Protein AF-A0A9Q9BW54-F1 (afdb_monomer_lite)

Secondary structure (DSSP, 8-state):
-EEEETTEEEEEEEEETT---HHHHHHH--GGGGG-SEEEEEEETTEEEEEEEB-TT-TTS-GGGBGGGHHHHHHHHS-TT--EEEEEEPPHHHHTTSSS---THHHHHHHHHHHHHHHHHHHHHHHHHH--

Sequence (132 aa):
MVIKIGEHYYNIIANYRDAFDAEQFERRYSEVLDKYPVIVGDIGFEQLRLKGFYEDRNKKADISKRFSSIQDYLMEYCNFGCPYFVLKRLPAAERLNEETPVEEHIADERVEIIAEQTDELYNNKTLKQFLK

Foldseek 3Di:
DWDDAPPWIKDWPDWQPNPDDPVLCNVQDDCVQVVAQKWKWWQDPNHTDIAGAHDPPPPPDDPCRYPVNVVVVCPVPPPVSTTMIMIGTDDPVVVVVVVDDPPPPVVVVVVVVVVVVVVVVVVVVVVVVPPD

InterPro domains:
  IPR009370 YutD-like [PF06265] (4-88)
  IPR038141 YutD-like superfamily [G3DSA:3.50.4.20] (1-100)

Organism: NCBI:txid69967

Structure (mmCIF, N/CA/C/O backbone):
data_AF-A0A9Q9BW54-F1
#
_entry.id   AF-A0A9Q9BW54-F1
#
loop_
_atom_site.group_PDB
_atom_site.id
_atom_site.type_symbol
_atom_site.label_atom_id
_atom_site.label_alt_id
_atom_site.label_comp_id
_atom_site.label_asym_id
_atom_site.label_entity_id
_atom_site.label_seq_id
_atom_site.pdbx_PDB_ins_code
_atom_site.Cartn_x
_atom_site.Cartn_y
_atom_site.Cartn_z
_atom_site.occupancy
_atom_site.B_iso_or_equiv
_atom_site.auth_seq_id
_atom_site.auth_comp_id
_atom_site.auth_asym_id
_atom_site.auth_atom_id
_atom_site.pdbx_PDB_model_num
ATOM 1 N N . MET A 1 1 ? -7.475 -11.641 -5.661 1.00 83.75 1 MET A N 1
ATOM 2 C CA . MET A 1 1 ? -6.777 -12.558 -4.732 1.00 83.75 1 MET A CA 1
ATOM 3 C C . MET A 1 1 ? -6.770 -11.889 -3.377 1.00 83.75 1 MET A C 1
ATOM 5 O O . MET A 1 1 ? -6.376 -10.727 -3.308 1.00 83.75 1 MET A O 1
ATOM 9 N N . VAL A 1 2 ? -7.211 -12.598 -2.341 1.00 89.25 2 VAL A N 1
ATOM 10 C CA . VAL A 1 2 ? -7.228 -12.088 -0.968 1.00 89.25 2 VAL A CA 1
ATOM 11 C C . VAL A 1 2 ? -6.093 -12.712 -0.172 1.00 89.25 2 VAL A C 1
ATOM 13 O O . VAL A 1 2 ? -5.775 -13.887 -0.336 1.00 89.25 2 VAL A O 1
ATOM 16 N N . ILE A 1 3 ? -5.453 -11.895 0.656 1.00 90.62 3 ILE A N 1
ATOM 17 C CA . ILE A 1 3 ? -4.371 -12.292 1.551 1.00 90.62 3 ILE A CA 1
ATOM 18 C C . ILE A 1 3 ? -4.720 -11.871 2.976 1.00 90.62 3 ILE A C 1
ATOM 20 O O . ILE A 1 3 ? -5.331 -10.821 3.196 1.00 90.62 3 ILE A O 1
ATOM 24 N N . LYS A 1 4 ? -4.298 -12.673 3.952 1.00 91.44 4 LYS A N 1
ATOM 25 C CA . LYS A 1 4 ? -4.428 -12.361 5.375 1.00 91.44 4 LYS A CA 1
ATOM 26 C C . LYS A 1 4 ? -3.060 -12.006 5.940 1.00 91.44 4 LYS A C 1
ATOM 28 O O . LYS A 1 4 ? -2.122 -12.772 5.767 1.00 91.44 4 LYS A O 1
ATOM 33 N N . ILE A 1 5 ? -2.968 -10.864 6.615 1.00 88.31 5 ILE A N 1
ATOM 34 C CA . ILE A 1 5 ? -1.749 -10.368 7.260 1.00 88.31 5 ILE A CA 1
ATOM 35 C C . ILE A 1 5 ? -2.137 -9.847 8.642 1.00 88.31 5 ILE A C 1
ATOM 37 O O . ILE A 1 5 ? -2.933 -8.911 8.760 1.00 88.31 5 ILE A O 1
ATOM 41 N N . GLY A 1 6 ? -1.625 -10.494 9.691 1.00 85.62 6 GLY A N 1
ATOM 42 C CA . GLY A 1 6 ? -2.099 -10.280 11.059 1.00 85.62 6 GLY A CA 1
ATOM 43 C C . GLY A 1 6 ? -3.616 -10.497 11.170 1.00 85.62 6 GLY A C 1
ATOM 44 O O . GLY A 1 6 ? -4.143 -11.543 10.784 1.00 85.62 6 GLY A O 1
ATOM 45 N N . GLU A 1 7 ? -4.333 -9.482 11.655 1.00 86.12 7 GLU A N 1
ATOM 46 C CA . GLU A 1 7 ? -5.803 -9.478 11.778 1.00 86.12 7 GLU A CA 1
ATOM 47 C C . GLU A 1 7 ? -6.521 -8.802 10.594 1.00 86.12 7 GLU A C 1
ATOM 49 O O . GLU A 1 7 ? -7.723 -8.493 10.636 1.00 86.12 7 GLU A O 1
ATOM 54 N N . HIS A 1 8 ? -5.784 -8.492 9.531 1.00 89.62 8 HIS A N 1
ATOM 55 C CA . HIS A 1 8 ? -6.288 -7.746 8.391 1.00 89.62 8 HIS A CA 1
ATOM 56 C C . HIS A 1 8 ? -6.305 -8.608 7.136 1.00 89.62 8 HIS A C 1
ATOM 58 O O . HIS A 1 8 ? -5.364 -9.333 6.831 1.00 89.62 8 HIS A O 1
ATOM 64 N N . TYR A 1 9 ? -7.401 -8.494 6.393 1.00 92.88 9 TYR A N 1
ATOM 65 C CA . TYR A 1 9 ? -7.558 -9.116 5.087 1.00 92.88 9 TYR A CA 1
ATOM 66 C C . TYR A 1 9 ? -7.425 -8.029 4.033 1.00 92.88 9 TYR A C 1
ATOM 68 O O . TYR A 1 9 ? -8.008 -6.949 4.176 1.00 92.88 9 TYR A O 1
ATOM 76 N N . TYR A 1 10 ? -6.655 -8.310 2.994 1.00 93.69 10 TYR A N 1
ATOM 77 C CA . TYR A 1 10 ? -6.388 -7.390 1.903 1.00 93.69 10 TYR A CA 1
ATOM 78 C C . TYR A 1 10 ? -6.701 -8.060 0.574 1.00 93.69 10 TYR A C 1
ATOM 80 O O . TYR A 1 10 ? -6.309 -9.198 0.345 1.00 93.69 10 TYR A O 1
ATOM 88 N N . ASN A 1 11 ? -7.357 -7.332 -0.321 1.00 95.06 11 ASN A N 1
ATOM 89 C CA . ASN A 1 11 ? -7.485 -7.714 -1.716 1.00 95.06 11 ASN A CA 1
ATOM 90 C C . ASN A 1 11 ? -6.404 -7.011 -2.541 1.00 95.06 11 ASN A C 1
ATOM 92 O O . ASN A 1 11 ? -6.178 -5.805 -2.391 1.00 95.06 11 ASN A O 1
ATOM 96 N N . ILE A 1 12 ? -5.761 -7.761 -3.430 1.00 95.31 12 ILE A N 1
ATOM 97 C CA . ILE A 1 12 ? -4.827 -7.212 -4.412 1.00 95.31 12 ILE A CA 1
ATOM 98 C C . ILE A 1 12 ? -5.650 -6.574 -5.531 1.00 95.31 12 ILE A C 1
ATOM 100 O O . ILE A 1 12 ? -6.309 -7.278 -6.296 1.00 95.31 12 ILE A O 1
ATOM 104 N N . ILE A 1 13 ? -5.626 -5.244 -5.620 1.00 96.00 13 ILE A N 1
ATOM 105 C CA . ILE A 1 13 ? -6.376 -4.494 -6.642 1.00 96.00 13 ILE A CA 1
ATOM 106 C C . ILE A 1 13 ? -5.511 -4.107 -7.846 1.00 96.00 13 ILE A C 1
ATOM 108 O O . ILE A 1 13 ? -6.044 -3.808 -8.909 1.00 96.00 13 ILE A O 1
ATOM 112 N N . ALA A 1 14 ? -4.186 -4.129 -7.693 1.00 95.94 14 ALA A N 1
ATOM 113 C CA . ALA A 1 14 ? -3.237 -3.988 -8.789 1.00 95.94 14 ALA A CA 1
ATOM 114 C C . ALA A 1 14 ? -1.970 -4.791 -8.484 1.00 95.94 14 ALA A C 1
ATOM 116 O O . ALA A 1 14 ? -1.475 -4.754 -7.358 1.00 95.94 14 ALA A O 1
ATOM 117 N N . ASN A 1 15 ? -1.441 -5.486 -9.490 1.00 96.81 15 ASN A N 1
ATOM 118 C CA . ASN A 1 15 ? -0.171 -6.202 -9.420 1.00 96.81 15 ASN A CA 1
ATOM 119 C C . ASN A 1 15 ? 0.568 -6.022 -10.750 1.00 96.81 15 ASN A C 1
ATOM 121 O O . ASN A 1 15 ? 0.311 -6.729 -11.720 1.00 96.81 15 ASN A O 1
ATOM 125 N N . TYR A 1 16 ? 1.420 -5.006 -10.830 1.00 96.31 16 TYR A N 1
ATOM 126 C CA . TYR A 1 16 ? 2.151 -4.676 -12.044 1.00 96.31 16 TYR A CA 1
ATOM 127 C C . TYR A 1 16 ? 3.494 -5.409 -12.066 1.00 96.31 16 TYR A C 1
ATOM 129 O O . TYR A 1 16 ? 4.296 -5.250 -11.147 1.00 96.31 16 TYR A O 1
ATOM 137 N N . ARG A 1 17 ? 3.749 -6.169 -13.143 1.00 95.56 17 ARG A N 1
ATOM 138 C CA . ARG A 1 17 ? 4.946 -7.022 -13.316 1.00 95.56 17 ARG A CA 1
ATOM 139 C C . ARG A 1 17 ? 5.119 -8.063 -12.204 1.00 95.56 17 ARG A C 1
ATOM 141 O O . ARG A 1 17 ? 6.243 -8.311 -11.782 1.00 95.56 17 ARG A O 1
ATOM 148 N N . ASP A 1 18 ? 4.008 -8.617 -11.722 1.00 95.31 18 ASP A N 1
ATOM 149 C CA . ASP A 1 18 ? 3.993 -9.666 -10.695 1.00 95.31 18 ASP A CA 1
ATOM 150 C C . ASP A 1 18 ? 4.826 -9.313 -9.448 1.00 95.31 18 ASP A C 1
ATOM 152 O O . ASP A 1 18 ? 5.495 -10.152 -8.855 1.00 95.31 18 ASP A O 1
ATOM 156 N N . ALA A 1 19 ? 4.789 -8.037 -9.053 1.00 95.62 19 ALA A N 1
ATOM 157 C CA . ALA A 1 19 ? 5.584 -7.485 -7.959 1.00 95.62 19 ALA A CA 1
ATOM 158 C C . ALA A 1 19 ? 5.190 -8.006 -6.571 1.00 95.62 19 ALA A C 1
ATOM 160 O O . ALA A 1 19 ? 5.964 -7.880 -5.622 1.00 95.62 19 ALA A O 1
ATOM 161 N N . PHE A 1 20 ? 3.959 -8.491 -6.413 1.00 97.12 20 PHE A N 1
ATOM 162 C CA . PHE A 1 20 ? 3.473 -8.942 -5.120 1.00 97.12 20 PHE A CA 1
ATOM 163 C C . PHE A 1 20 ? 4.041 -10.316 -4.745 1.00 97.12 20 PHE A C 1
ATOM 165 O O . PHE A 1 20 ? 3.759 -11.318 -5.396 1.00 97.12 20 PHE A O 1
ATOM 172 N N . ASP A 1 21 ? 4.755 -10.353 -3.623 1.00 95.19 21 ASP A N 1
ATOM 173 C CA . ASP A 1 21 ? 5.231 -11.560 -2.954 1.00 95.19 21 ASP A CA 1
ATOM 174 C C . ASP A 1 21 ? 4.780 -11.506 -1.489 1.00 95.19 21 ASP A C 1
ATOM 176 O O . ASP A 1 21 ? 5.076 -10.546 -0.768 1.00 95.19 21 ASP A O 1
ATOM 180 N N . ALA A 1 22 ? 4.019 -12.516 -1.060 1.00 93.19 22 ALA A N 1
ATOM 181 C CA . ALA A 1 22 ? 3.388 -12.524 0.257 1.00 93.19 22 ALA A CA 1
ATOM 182 C C . ALA A 1 22 ? 4.416 -12.551 1.397 1.00 93.19 22 ALA A C 1
ATOM 184 O O . ALA A 1 22 ? 4.251 -11.831 2.382 1.00 93.19 22 ALA A O 1
ATOM 185 N N . GLU A 1 23 ? 5.498 -13.316 1.249 1.00 93.25 23 GLU A N 1
ATOM 186 C CA . GLU A 1 23 ? 6.519 -13.412 2.288 1.00 93.25 23 GLU A CA 1
ATOM 187 C C . GLU A 1 23 ? 7.337 -12.121 2.403 1.00 93.25 23 GLU A C 1
ATOM 189 O O . GLU A 1 23 ? 7.643 -11.663 3.503 1.00 93.25 23 GLU A O 1
ATOM 194 N N . GLN A 1 24 ? 7.719 -11.510 1.276 1.00 94.50 24 GLN A N 1
ATOM 195 C CA . GLN A 1 24 ? 8.418 -10.224 1.273 1.00 94.50 24 GLN A CA 1
ATOM 196 C C . GLN A 1 24 ? 7.544 -9.125 1.866 1.00 94.50 24 GLN A C 1
ATOM 198 O O . GLN A 1 24 ? 8.040 -8.304 2.643 1.00 94.50 24 GLN A O 1
ATOM 203 N N . PHE A 1 25 ? 6.251 -9.124 1.531 1.00 95.50 25 PHE A N 1
ATOM 204 C CA . PHE A 1 25 ? 5.292 -8.204 2.120 1.00 95.50 25 PHE A CA 1
ATOM 205 C C . PHE A 1 25 ? 5.225 -8.367 3.637 1.00 95.50 25 PHE A C 1
ATOM 207 O O . PHE A 1 25 ? 5.413 -7.383 4.348 1.00 95.50 25 PHE A O 1
ATOM 214 N N . GLU A 1 26 ? 5.019 -9.590 4.129 1.00 94.12 26 GLU A N 1
ATOM 215 C CA . GLU A 1 26 ? 4.913 -9.882 5.561 1.00 94.12 26 GLU A CA 1
ATOM 216 C C . GLU A 1 26 ? 6.188 -9.490 6.319 1.00 94.12 26 GLU A C 1
ATOM 218 O O . GLU A 1 26 ? 6.111 -8.784 7.323 1.00 94.12 26 GLU A O 1
ATOM 223 N N . ARG A 1 27 ? 7.371 -9.827 5.784 1.00 94.44 27 ARG A N 1
ATOM 224 C CA . ARG A 1 27 ? 8.670 -9.433 6.365 1.00 94.44 27 ARG A CA 1
ATOM 225 C C . ARG A 1 27 ? 8.844 -7.919 6.476 1.00 94.44 27 ARG A C 1
ATOM 227 O O . ARG A 1 27 ? 9.529 -7.443 7.380 1.00 94.44 27 ARG A O 1
ATOM 234 N N . ARG A 1 28 ? 8.290 -7.158 5.528 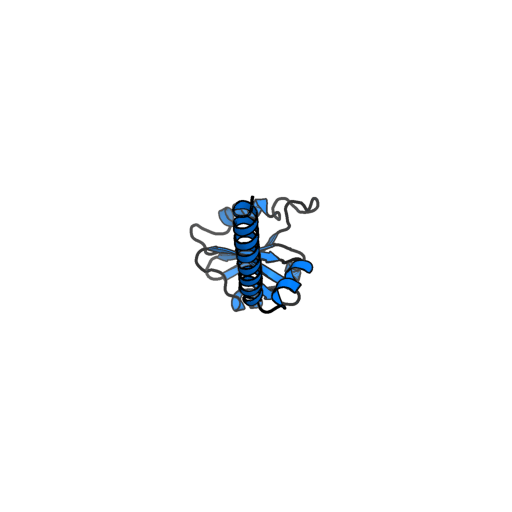1.00 95.56 28 ARG A N 1
ATOM 235 C CA . ARG A 1 28 ? 8.441 -5.697 5.464 1.00 95.56 28 ARG A CA 1
ATOM 236 C C . ARG A 1 28 ? 7.317 -4.941 6.170 1.00 95.56 28 ARG A C 1
ATOM 238 O O . ARG A 1 28 ? 7.474 -3.739 6.430 1.00 95.56 28 ARG A O 1
ATOM 245 N N . TYR A 1 29 ? 6.204 -5.618 6.439 1.00 95.56 29 TYR A N 1
ATOM 246 C CA . TYR A 1 29 ? 5.031 -5.069 7.096 1.00 95.56 29 TYR A CA 1
ATOM 247 C C . TYR A 1 29 ? 5.370 -4.569 8.501 1.00 95.56 29 TYR A C 1
ATOM 249 O O . TYR A 1 29 ? 6.241 -5.089 9.192 1.00 95.56 29 TYR A O 1
ATOM 257 N N . SER A 1 30 ? 4.676 -3.522 8.930 1.00 95.44 30 SER A N 1
ATOM 258 C CA . SER A 1 30 ? 4.807 -2.964 10.271 1.00 95.44 30 SER A CA 1
ATOM 259 C C . SER A 1 30 ? 3.439 -2.495 10.737 1.00 95.44 30 SER A C 1
ATOM 261 O O . SER A 1 30 ? 2.701 -1.914 9.945 1.00 95.44 30 SER A O 1
ATOM 263 N N . GLU A 1 31 ? 3.134 -2.676 12.021 1.00 93.50 31 GLU A N 1
ATOM 264 C CA . GLU A 1 31 ? 1.864 -2.286 12.662 1.00 93.50 31 GLU A CA 1
ATOM 265 C C . GLU A 1 31 ? 1.506 -0.804 12.450 1.00 93.50 31 GLU A C 1
ATOM 267 O O . GLU A 1 31 ? 0.342 -0.412 12.436 1.00 93.50 31 GLU A O 1
ATOM 272 N N . VAL A 1 32 ? 2.495 0.060 12.180 1.00 94.44 32 VAL A N 1
ATOM 273 C CA . VAL A 1 32 ? 2.235 1.459 11.794 1.00 94.44 32 VAL A CA 1
ATOM 274 C C . VAL A 1 32 ? 1.363 1.577 10.535 1.00 94.44 32 VAL A C 1
ATOM 276 O O . VAL A 1 32 ? 0.732 2.619 10.318 1.00 94.44 32 VAL A O 1
ATOM 279 N N . LEU A 1 33 ? 1.330 0.534 9.699 1.00 95.25 33 LEU A N 1
ATOM 280 C CA . LEU A 1 33 ? 0.506 0.451 8.501 1.00 95.25 33 LEU A CA 1
ATOM 281 C C . LEU A 1 33 ? -0.956 0.092 8.802 1.00 95.25 33 LEU A 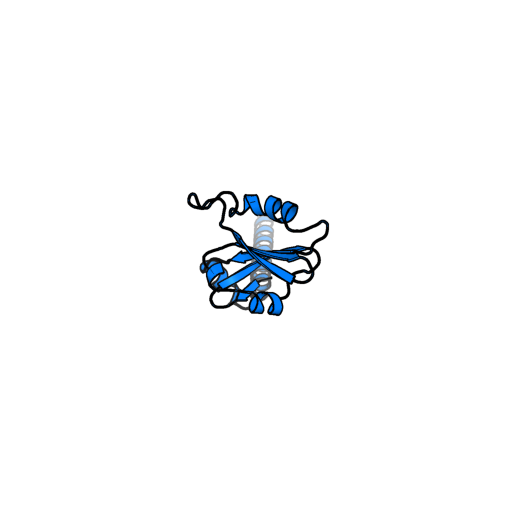C 1
ATOM 283 O O . LEU A 1 33 ? -1.817 0.360 7.966 1.00 95.25 33 LEU A O 1
ATOM 287 N N . ASP A 1 34 ? -1.276 -0.389 10.007 1.00 93.38 34 ASP A N 1
ATOM 288 C CA . ASP A 1 34 ? -2.625 -0.834 10.379 1.00 93.38 34 ASP A CA 1
ATOM 289 C C . ASP A 1 34 ? -3.660 0.295 10.352 1.00 93.38 34 ASP A C 1
ATOM 291 O O . ASP A 1 34 ? -4.854 0.052 10.181 1.00 93.38 34 ASP A O 1
ATOM 295 N N . LYS A 1 35 ? -3.235 1.556 10.417 1.00 92.38 35 LYS A N 1
ATOM 296 C CA . LYS A 1 35 ? -4.138 2.706 10.253 1.00 92.38 35 LYS A CA 1
ATOM 297 C C . LYS A 1 35 ? -4.558 2.975 8.805 1.00 92.38 35 LYS A C 1
ATOM 299 O O . LYS A 1 35 ? -5.480 3.761 8.590 1.00 92.38 35 LYS A O 1
ATOM 304 N N . TYR A 1 36 ? -3.890 2.378 7.818 1.00 94.38 36 TYR A N 1
ATOM 305 C CA . TYR A 1 36 ? -4.135 2.656 6.408 1.00 94.38 36 TYR A CA 1
ATOM 306 C C . TYR A 1 36 ? -4.977 1.554 5.758 1.00 94.38 36 TYR A C 1
ATOM 308 O O . TYR A 1 36 ? -4.563 0.396 5.728 1.00 94.38 36 TYR A O 1
ATOM 316 N N . PRO A 1 37 ? -6.151 1.891 5.198 1.00 93.81 37 PRO A N 1
ATOM 317 C CA . PRO A 1 37 ? -6.965 0.924 4.471 1.00 93.81 37 PRO A CA 1
ATOM 318 C C . PRO A 1 37 ? -6.344 0.521 3.131 1.00 93.81 37 PRO A C 1
ATOM 320 O O . PRO A 1 37 ? -6.738 -0.497 2.577 1.00 93.81 37 PRO A O 1
ATOM 323 N N . VAL A 1 38 ? -5.408 1.301 2.589 1.00 96.19 38 VAL A N 1
ATOM 324 C CA . VAL A 1 38 ? -4.746 1.002 1.319 1.00 96.19 38 VAL A CA 1
ATOM 325 C C . VAL A 1 38 ? -3.242 1.010 1.530 1.00 96.19 38 VAL A C 1
ATOM 327 O O . VAL A 1 38 ? -2.707 1.912 2.174 1.00 96.19 38 VAL A O 1
ATOM 330 N N . ILE A 1 39 ? -2.559 0.003 0.995 1.00 97.75 39 ILE A N 1
ATOM 331 C CA . ILE A 1 39 ? -1.104 -0.114 1.048 1.00 97.75 39 ILE A CA 1
ATOM 332 C C . ILE A 1 39 ? -0.593 -0.281 -0.374 1.00 97.75 39 ILE A C 1
ATOM 334 O O . ILE A 1 39 ? -1.065 -1.137 -1.117 1.00 97.75 39 ILE A O 1
ATOM 338 N N . VAL A 1 40 ? 0.381 0.539 -0.741 1.00 98.12 40 VAL A N 1
ATOM 339 C CA . VAL A 1 40 ? 1.130 0.409 -1.987 1.00 98.12 40 VAL A CA 1
ATOM 340 C C . VAL A 1 40 ? 2.485 -0.178 -1.641 1.00 98.12 40 VAL A C 1
ATOM 342 O O . VAL A 1 40 ? 3.150 0.299 -0.716 1.00 98.12 40 VAL A O 1
ATOM 345 N N . GLY A 1 41 ? 2.863 -1.221 -2.368 1.00 97.50 41 GLY A N 1
ATOM 346 C CA . GLY A 1 41 ? 4.214 -1.746 -2.371 1.00 97.50 41 GLY A CA 1
ATOM 347 C C . GLY A 1 41 ? 4.874 -1.445 -3.701 1.00 97.50 41 GLY A C 1
ATOM 348 O O . GLY A 1 41 ? 4.302 -1.744 -4.743 1.00 97.50 41 GLY A O 1
ATOM 349 N N . ASP A 1 42 ? 6.062 -0.864 -3.680 1.00 97.06 42 ASP A N 1
ATOM 350 C CA . ASP A 1 42 ? 6.851 -0.619 -4.883 1.00 97.06 42 ASP A CA 1
ATOM 351 C C . ASP A 1 42 ? 8.281 -1.135 -4.694 1.00 97.06 42 ASP A C 1
ATOM 353 O O . ASP A 1 42 ?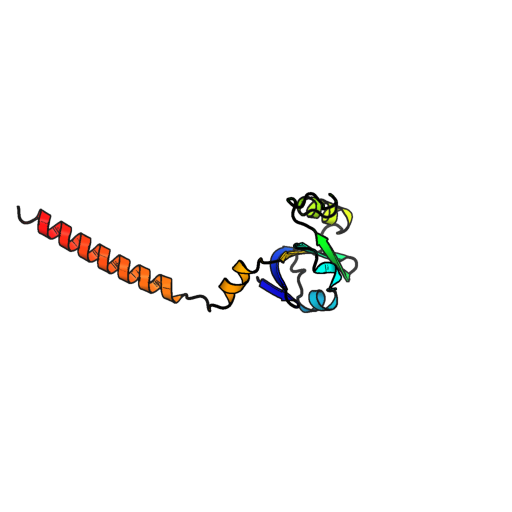 8.820 -1.130 -3.581 1.00 97.06 42 ASP A O 1
ATOM 357 N N . ILE A 1 43 ? 8.871 -1.633 -5.781 1.00 95.06 43 ILE A N 1
ATOM 358 C CA . ILE A 1 43 ? 10.197 -2.252 -5.768 1.00 95.06 43 ILE A CA 1
ATOM 359 C C . ILE A 1 43 ? 11.199 -1.258 -6.347 1.00 95.06 43 ILE A C 1
ATOM 361 O O . ILE A 1 43 ? 11.394 -1.159 -7.560 1.00 95.06 43 ILE A O 1
ATOM 365 N N . GLY A 1 44 ? 11.841 -0.503 -5.458 1.00 89.12 44 GLY A N 1
ATOM 366 C CA . GLY A 1 44 ? 12.896 0.445 -5.806 1.00 89.12 44 GLY A CA 1
ATOM 367 C C . GLY A 1 44 ? 14.260 -0.100 -5.406 1.00 89.12 44 GLY A C 1
ATOM 368 O O . GLY A 1 44 ? 14.439 -0.487 -4.257 1.00 89.12 44 GLY A O 1
ATOM 369 N N . PHE A 1 45 ? 15.228 -0.106 -6.329 1.00 86.38 45 PHE A N 1
ATOM 370 C CA . PHE A 1 45 ? 16.589 -0.612 -6.071 1.00 86.38 45 PHE A CA 1
ATOM 371 C C . PHE A 1 45 ? 16.596 -2.011 -5.423 1.00 86.38 45 PHE A C 1
ATOM 373 O O . PHE A 1 45 ? 17.290 -2.236 -4.436 1.00 86.38 45 PHE A O 1
ATOM 380 N N . GLU A 1 46 ? 15.768 -2.920 -5.954 1.00 85.44 46 GLU A N 1
ATOM 381 C CA . GLU A 1 46 ? 15.593 -4.301 -5.460 1.00 85.44 46 GLU A CA 1
ATOM 382 C C . GLU A 1 46 ? 15.064 -4.412 -4.019 1.00 85.44 46 GLU A C 1
ATOM 384 O O . GLU A 1 46 ? 15.077 -5.487 -3.426 1.00 85.44 46 GLU A O 1
ATOM 389 N N . GLN A 1 47 ? 14.557 -3.318 -3.448 1.00 92.06 47 GLN A N 1
ATOM 390 C CA . GLN A 1 47 ? 13.990 -3.301 -2.106 1.00 92.06 47 GLN A CA 1
ATOM 391 C C . GLN A 1 47 ? 12.505 -2.966 -2.142 1.00 92.06 47 GLN A C 1
ATOM 393 O O . GLN A 1 47 ? 12.077 -1.979 -2.747 1.00 92.06 47 GLN A O 1
ATOM 398 N N . LEU A 1 48 ? 11.723 -3.768 -1.420 1.00 95.75 48 LEU A N 1
ATOM 399 C CA . LEU A 1 48 ? 10.311 -3.500 -1.201 1.00 95.75 48 LEU A CA 1
ATOM 400 C C . LEU A 1 48 ? 10.135 -2.310 -0.252 1.00 95.75 48 LEU A C 1
ATOM 402 O O . LEU A 1 48 ? 10.590 -2.310 0.901 1.00 95.75 48 LEU A O 1
ATOM 406 N N . ARG A 1 49 ? 9.410 -1.302 -0.731 1.00 96.19 49 ARG A N 1
ATOM 407 C CA . ARG A 1 49 ? 8.970 -0.147 0.049 1.00 96.19 49 ARG A CA 1
ATOM 408 C C . ARG A 1 49 ? 7.463 -0.220 0.214 1.00 96.19 49 ARG A C 1
ATOM 410 O O . ARG A 1 49 ? 6.751 -0.440 -0.755 1.00 96.19 49 ARG A O 1
ATOM 417 N N . LEU A 1 50 ? 6.988 -0.038 1.444 1.00 97.19 50 LEU A N 1
ATOM 418 C CA . LEU A 1 50 ? 5.560 -0.011 1.753 1.00 97.19 50 LEU A CA 1
ATOM 419 C C . LEU A 1 50 ? 5.134 1.401 2.143 1.00 97.19 50 LEU A C 1
ATOM 421 O O . LEU A 1 50 ? 5.740 2.029 3.017 1.00 97.19 50 LEU A O 1
ATOM 425 N N . LYS A 1 51 ? 4.057 1.879 1.523 1.00 96.81 51 LYS A N 1
ATOM 426 C CA . LYS A 1 51 ? 3.460 3.187 1.785 1.00 96.81 51 LYS A CA 1
ATOM 427 C C . LYS A 1 51 ? 1.960 3.035 2.011 1.00 96.81 51 LYS A C 1
ATOM 429 O O . LYS A 1 51 ? 1.256 2.430 1.210 1.00 96.81 51 LYS A O 1
ATOM 434 N N . GLY A 1 52 ? 1.470 3.596 3.112 1.00 96.75 52 GLY A N 1
ATOM 435 C CA . GLY A 1 52 ? 0.050 3.582 3.455 1.00 96.75 52 GLY A CA 1
ATOM 436 C C . GLY A 1 52 ? -0.702 4.816 2.953 1.00 96.75 52 GLY A C 1
ATOM 437 O O . GLY A 1 52 ? -0.207 5.942 3.070 1.00 96.75 52 GLY A O 1
ATOM 438 N N . PHE A 1 53 ? -1.917 4.592 2.458 1.00 97.25 53 PHE A N 1
ATOM 439 C CA . PHE A 1 53 ? -2.844 5.597 1.946 1.00 97.25 53 PHE A CA 1
ATOM 440 C C . PHE A 1 53 ? -4.235 5.434 2.576 1.00 97.25 53 PHE A C 1
ATOM 442 O O . PHE A 1 53 ? -4.669 4.340 2.943 1.00 97.25 53 PHE A O 1
ATOM 449 N N . TYR A 1 54 ? -4.939 6.550 2.719 1.00 95.69 54 TYR A N 1
ATOM 450 C CA . TYR A 1 54 ? -6.340 6.621 3.108 1.00 95.69 54 TYR A CA 1
ATOM 451 C C . TYR A 1 54 ? -7.235 6.689 1.876 1.00 95.69 54 TYR A C 1
ATOM 453 O O . TYR A 1 54 ? -6.829 7.154 0.819 1.00 95.69 54 TYR A O 1
ATOM 461 N N . GLU A 1 55 ? -8.493 6.300 2.036 1.00 92.56 55 GLU A N 1
ATOM 462 C CA . GLU A 1 55 ? -9.507 6.564 1.018 1.00 92.56 55 GLU A CA 1
ATOM 463 C C . GLU A 1 55 ? -9.820 8.064 0.921 1.00 92.56 55 GLU A C 1
ATOM 465 O O . GLU A 1 55 ? -9.814 8.778 1.928 1.00 92.56 55 GLU A O 1
ATOM 470 N N . ASP A 1 56 ? -10.182 8.528 -0.275 1.00 89.75 56 ASP A N 1
ATOM 471 C CA . ASP A 1 56 ? -10.391 9.956 -0.565 1.00 89.75 56 ASP A CA 1
ATOM 472 C C . ASP A 1 56 ? -11.499 10.600 0.277 1.00 89.75 56 ASP A C 1
ATOM 474 O O . ASP A 1 56 ? -11.459 11.795 0.574 1.00 89.75 56 ASP A O 1
ATOM 478 N N . ARG A 1 57 ? -12.472 9.798 0.732 1.00 88.56 57 ARG A N 1
ATOM 479 C CA . ARG A 1 57 ? -13.552 10.248 1.623 1.00 88.56 57 ARG A CA 1
ATOM 480 C C . ARG A 1 57 ? -13.064 10.693 3.006 1.00 88.56 57 ARG A C 1
ATOM 482 O O . ARG A 1 57 ? -13.802 11.373 3.724 1.00 88.56 57 ARG A O 1
ATOM 489 N N . ASN A 1 58 ? -11.845 10.329 3.408 1.00 86.62 58 ASN A N 1
ATOM 490 C CA . ASN A 1 58 ? -11.293 10.728 4.696 1.00 86.62 58 ASN A CA 1
ATOM 491 C C . ASN A 1 58 ? -10.842 12.197 4.670 1.00 86.62 58 ASN A C 1
ATOM 493 O O . ASN A 1 58 ? -9.711 12.522 4.318 1.00 86.62 58 ASN A O 1
ATOM 497 N N . LYS A 1 59 ? -11.718 13.099 5.124 1.00 80.00 59 LYS A N 1
ATOM 498 C CA . LYS A 1 59 ? -11.460 14.550 5.154 1.00 80.00 59 LYS A CA 1
ATOM 499 C C . LYS A 1 59 ? -10.254 14.964 6.010 1.00 80.00 59 LYS A C 1
ATOM 501 O O . LYS A 1 59 ? -9.724 16.047 5.798 1.00 80.00 59 LYS A O 1
ATOM 506 N N . LYS A 1 60 ? -9.826 14.128 6.965 1.00 84.62 60 LYS A N 1
ATOM 507 C CA . LYS A 1 60 ? -8.652 14.386 7.820 1.00 84.62 60 LYS A CA 1
ATOM 508 C C . LYS A 1 60 ? -7.340 13.905 7.192 1.00 84.62 60 LYS A C 1
ATOM 510 O O . LYS A 1 60 ? -6.277 14.180 7.740 1.00 84.62 60 LYS A O 1
ATOM 515 N N . ALA A 1 61 ? -7.402 13.165 6.085 1.00 85.62 61 ALA A N 1
ATOM 516 C CA . ALA A 1 61 ? -6.214 12.696 5.394 1.00 85.62 61 ALA A CA 1
ATOM 517 C C . ALA A 1 61 ? -5.551 13.840 4.619 1.00 85.62 61 ALA A C 1
ATOM 519 O O . ALA A 1 61 ? -6.205 14.543 3.836 1.00 85.62 61 ALA A O 1
ATOM 520 N N . ASP A 1 62 ? -4.239 13.965 4.818 1.00 90.50 62 ASP A N 1
ATOM 521 C CA . ASP A 1 62 ? -3.353 14.749 3.963 1.00 90.50 62 ASP A CA 1
ATOM 522 C C . ASP A 1 62 ? -3.522 14.313 2.502 1.00 90.50 62 ASP A C 1
ATOM 524 O O . ASP A 1 62 ? -3.634 13.115 2.234 1.00 90.50 62 ASP A O 1
ATOM 528 N N . ILE A 1 63 ? -3.547 15.275 1.576 1.00 89.75 63 ILE A N 1
ATOM 529 C CA . ILE A 1 63 ? -3.765 15.039 0.143 1.00 89.75 63 ILE A CA 1
ATOM 530 C C . ILE A 1 63 ? -2.740 14.044 -0.414 1.00 89.75 63 ILE A C 1
ATOM 532 O O . ILE A 1 63 ? -3.124 13.160 -1.168 1.00 89.75 63 ILE A O 1
ATOM 536 N N . SER A 1 64 ? -1.480 14.119 0.028 1.00 90.56 64 SER A N 1
ATOM 537 C CA . SER A 1 64 ? -0.392 13.222 -0.401 1.00 90.56 64 SER A CA 1
ATOM 538 C C . SER A 1 64 ? -0.561 11.764 0.043 1.00 90.56 64 SER A C 1
ATOM 540 O O . SER A 1 64 ? 0.160 10.876 -0.411 1.00 90.56 64 SER A O 1
ATOM 542 N N . LYS A 1 65 ? -1.489 11.504 0.971 1.00 92.69 65 LYS A N 1
ATOM 543 C CA . LYS A 1 65 ? -1.777 10.179 1.532 1.00 92.69 65 LYS A CA 1
ATOM 544 C C . LYS A 1 65 ? -3.170 9.700 1.147 1.00 92.69 65 LYS A C 1
ATOM 546 O O . LYS A 1 65 ? -3.721 8.858 1.852 1.00 92.69 65 LYS A O 1
ATOM 551 N N . ARG A 1 66 ? -3.764 10.245 0.089 1.00 94.88 66 ARG A N 1
ATOM 552 C CA . ARG A 1 66 ? -5.082 9.842 -0.408 1.00 94.88 66 ARG A CA 1
ATOM 553 C C . ARG A 1 66 ? -4.960 8.797 -1.504 1.00 94.88 66 ARG A C 1
ATOM 555 O O . ARG A 1 66 ? -3.914 8.647 -2.123 1.00 94.88 66 ARG A O 1
ATOM 562 N N . PHE A 1 67 ? -6.038 8.074 -1.756 1.00 94.94 67 PHE A N 1
ATOM 563 C CA . PHE A 1 67 ? -6.068 7.059 -2.797 1.00 94.94 67 PHE A CA 1
ATOM 564 C C . PHE A 1 67 ? -5.821 7.690 -4.170 1.00 94.94 67 PHE A C 1
ATOM 566 O O . PHE A 1 67 ? -5.035 7.172 -4.959 1.00 94.94 67 PHE A O 1
ATOM 573 N N . SER A 1 68 ? -6.404 8.865 -4.409 1.00 94.50 68 SER A N 1
ATOM 574 C CA . SER A 1 68 ? -6.217 9.630 -5.640 1.00 94.50 68 SER A CA 1
ATOM 575 C C . SER A 1 68 ? -4.760 10.013 -5.919 1.00 94.50 68 SER A C 1
ATOM 577 O O . SER A 1 68 ? -4.401 10.182 -7.078 1.00 94.50 68 SER A O 1
ATOM 579 N N . SER A 1 69 ? -3.915 10.144 -4.888 1.00 95.06 69 SER A N 1
ATOM 580 C CA . SER A 1 69 ? -2.507 10.539 -5.035 1.00 95.06 69 SER A CA 1
ATOM 581 C C . SER A 1 69 ? -1.552 9.353 -5.204 1.00 95.06 69 SER A C 1
ATOM 583 O O . SER A 1 69 ? -0.340 9.550 -5.262 1.00 95.06 69 SER A O 1
ATOM 585 N N . ILE A 1 70 ? -2.055 8.114 -5.261 1.00 95.81 70 ILE A N 1
ATOM 586 C CA . ILE A 1 70 ? -1.215 6.922 -5.469 1.00 95.81 70 ILE A CA 1
ATOM 587 C C . ILE A 1 70 ? -0.499 6.995 -6.818 1.00 95.81 70 ILE A C 1
ATOM 589 O O . ILE A 1 70 ? 0.679 6.656 -6.903 1.00 95.81 70 ILE A O 1
ATOM 593 N N . GLN A 1 71 ? -1.190 7.461 -7.861 1.00 93.38 71 GLN A N 1
ATOM 594 C CA . GLN A 1 71 ? -0.597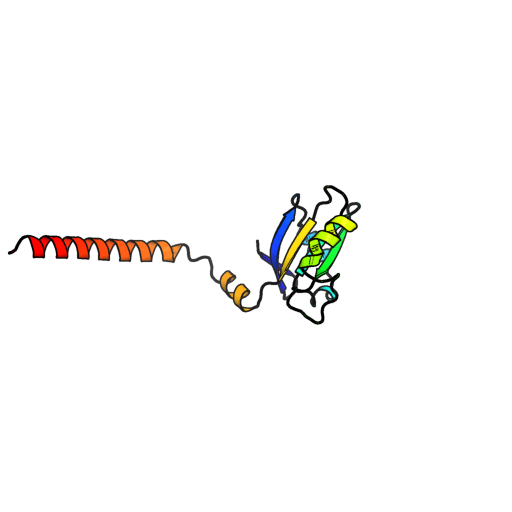 7.596 -9.188 1.00 93.38 71 GLN A CA 1
ATOM 595 C C . GLN A 1 71 ? 0.579 8.580 -9.170 1.00 93.38 71 GLN A C 1
ATOM 597 O O . GLN A 1 71 ? 1.639 8.271 -9.707 1.00 93.38 71 GLN A O 1
ATOM 602 N N . ASP A 1 72 ? 0.413 9.721 -8.501 1.00 94.38 72 ASP A N 1
ATOM 603 C CA . ASP A 1 72 ? 1.472 10.722 -8.352 1.00 94.38 72 ASP A CA 1
ATOM 604 C C . ASP A 1 72 ? 2.659 10.155 -7.569 1.00 94.38 72 ASP A C 1
ATOM 606 O O . ASP A 1 72 ? 3.801 10.279 -8.003 1.00 94.38 72 ASP A O 1
ATOM 610 N N . TYR A 1 73 ? 2.389 9.437 -6.472 1.00 94.75 73 TYR A N 1
ATOM 611 C CA . TYR A 1 73 ? 3.426 8.742 -5.710 1.00 94.75 73 TYR A CA 1
ATOM 612 C C . TYR A 1 73 ? 4.217 7.755 -6.578 1.00 94.75 73 TYR A C 1
ATOM 614 O O . TYR A 1 73 ? 5.447 7.747 -6.544 1.00 94.75 73 TYR A O 1
ATOM 622 N N . LEU A 1 74 ? 3.539 6.927 -7.374 1.00 93.56 74 LEU A N 1
ATOM 623 C CA . LEU A 1 74 ? 4.222 5.978 -8.248 1.00 93.56 74 LEU A CA 1
ATOM 624 C C . LEU A 1 74 ? 5.068 6.711 -9.294 1.00 93.56 74 LEU A C 1
ATOM 626 O O . LEU A 1 74 ? 6.221 6.351 -9.479 1.00 93.56 74 LEU A O 1
ATOM 630 N N . MET A 1 75 ? 4.557 7.768 -9.925 1.00 91.50 75 MET A N 1
ATOM 631 C CA . MET A 1 75 ? 5.329 8.525 -10.920 1.00 91.50 75 MET A CA 1
ATOM 632 C C . MET A 1 75 ? 6.557 9.229 -10.329 1.00 91.50 75 MET A C 1
ATOM 634 O O . MET A 1 75 ? 7.577 9.340 -11.005 1.00 91.50 75 MET A O 1
ATOM 638 N N . GLU A 1 76 ? 6.470 9.707 -9.088 1.00 91.38 76 GLU A N 1
ATOM 639 C CA . GLU A 1 76 ? 7.556 10.437 -8.427 1.00 91.38 76 GLU A CA 1
ATOM 640 C C . GLU A 1 76 ? 8.623 9.501 -7.839 1.00 91.38 76 GLU A C 1
ATOM 642 O O . GLU A 1 76 ? 9.816 9.788 -7.929 1.00 91.38 76 GLU A O 1
ATOM 647 N N . TYR A 1 77 ? 8.214 8.373 -7.246 1.00 88.94 77 TYR A N 1
ATOM 648 C CA . TYR A 1 77 ? 9.112 7.510 -6.467 1.00 88.94 77 TYR A CA 1
ATOM 649 C C . TYR A 1 77 ? 9.422 6.160 -7.127 1.00 88.94 77 TYR A C 1
ATOM 651 O O . TYR A 1 77 ? 10.445 5.548 -6.798 1.00 88.94 77 TYR A O 1
ATOM 659 N N . CYS A 1 78 ? 8.570 5.674 -8.032 1.00 90.00 78 CYS A N 1
ATOM 660 C CA . CYS A 1 78 ? 8.715 4.395 -8.728 1.00 90.00 78 CYS A CA 1
ATOM 661 C C . CYS A 1 78 ? 9.144 4.693 -10.175 1.00 90.00 78 CYS A C 1
ATOM 663 O O . CYS A 1 78 ? 8.332 5.025 -11.035 1.00 90.00 78 CYS A O 1
ATOM 665 N N . ASN A 1 79 ? 10.460 4.615 -10.423 1.00 85.06 79 ASN A N 1
ATOM 666 C CA . ASN A 1 79 ? 11.084 4.868 -11.732 1.00 85.06 79 ASN A CA 1
ATOM 667 C C . ASN A 1 79 ? 10.359 4.137 -12.879 1.00 85.06 79 ASN A C 1
ATOM 669 O O . ASN A 1 79 ? 9.675 3.143 -12.661 1.00 85.06 79 ASN A O 1
ATOM 673 N N . PHE A 1 80 ? 10.552 4.553 -14.132 1.00 84.56 80 PHE A N 1
ATOM 674 C CA . PHE A 1 80 ? 9.903 3.895 -15.274 1.00 84.56 80 PHE A CA 1
ATOM 675 C C . PHE A 1 80 ? 10.068 2.366 -15.268 1.00 84.56 80 PHE A C 1
ATOM 677 O O . PHE A 1 80 ? 11.178 1.838 -15.236 1.00 84.56 80 PHE A O 1
ATOM 684 N N . GLY A 1 81 ? 8.940 1.652 -15.313 1.00 85.06 81 GLY A N 1
ATOM 685 C CA . GLY A 1 81 ? 8.911 0.188 -15.285 1.00 85.06 81 GLY A CA 1
ATOM 686 C C . GLY A 1 81 ? 9.184 -0.440 -13.912 1.00 85.06 81 GLY A C 1
ATOM 687 O O . GLY A 1 81 ? 9.266 -1.663 -13.823 1.00 85.06 81 GLY A O 1
ATOM 688 N N . CYS A 1 82 ? 9.307 0.351 -12.850 1.00 90.75 82 CYS A N 1
ATOM 689 C CA . CYS A 1 82 ? 9.384 -0.135 -11.476 1.00 90.75 82 CYS A CA 1
ATOM 690 C C . CYS A 1 82 ? 8.153 -1.019 -11.166 1.00 90.75 82 CYS A C 1
ATOM 692 O O . CYS A 1 82 ? 7.017 -0.582 -11.381 1.00 90.75 82 CYS A O 1
ATOM 694 N N . PRO A 1 83 ? 8.353 -2.283 -10.746 1.00 96.00 83 PRO A N 1
ATOM 695 C CA . PRO A 1 83 ? 7.260 -3.159 -10.338 1.00 96.00 83 PRO A CA 1
ATOM 696 C C . PRO A 1 83 ? 6.575 -2.620 -9.080 1.00 96.00 83 PRO A C 1
ATOM 698 O O . PRO A 1 83 ? 7.237 -2.116 -8.169 1.00 96.00 83 PRO A O 1
ATOM 701 N N . TYR A 1 84 ? 5.253 -2.747 -9.015 1.00 97.06 84 TYR A N 1
ATOM 702 C CA . TYR A 1 84 ? 4.485 -2.325 -7.849 1.00 97.06 84 TYR A CA 1
ATOM 703 C C . TYR A 1 84 ? 3.193 -3.125 -7.712 1.00 97.06 84 TYR A C 1
ATOM 705 O O . TYR A 1 84 ? 2.682 -3.707 -8.670 1.00 97.06 84 TYR A O 1
ATOM 713 N N . PHE A 1 85 ? 2.623 -3.103 -6.516 1.00 97.75 85 PHE A N 1
ATOM 714 C CA . PHE A 1 85 ? 1.307 -3.643 -6.225 1.00 97.75 85 PHE A CA 1
ATOM 715 C C . PHE A 1 85 ? 0.523 -2.698 -5.315 1.00 97.75 85 PHE A C 1
ATOM 717 O O . PHE A 1 85 ? 1.085 -1.879 -4.584 1.00 97.75 85 PHE A O 1
ATOM 724 N N . VAL A 1 86 ? -0.800 -2.827 -5.348 1.00 97.81 86 VAL A N 1
ATOM 725 C CA . VAL A 1 86 ? -1.712 -2.065 -4.494 1.00 97.81 86 VAL A CA 1
ATOM 726 C C . VAL A 1 86 ? -2.673 -3.025 -3.808 1.00 97.81 86 VAL A C 1
ATOM 728 O O . VAL A 1 86 ? -3.373 -3.806 -4.456 1.00 97.81 86 VAL A O 1
ATOM 731 N N . LEU A 1 87 ? -2.710 -2.939 -2.484 1.00 97.12 87 LEU A N 1
ATOM 732 C CA . LEU A 1 87 ? -3.564 -3.716 -1.601 1.00 97.12 87 LEU A CA 1
ATOM 733 C C . LEU A 1 87 ? -4.639 -2.820 -1.003 1.00 97.12 87 LEU A C 1
ATOM 735 O O . LEU A 1 87 ? -4.338 -1.746 -0.479 1.00 97.12 87 LEU A O 1
ATOM 739 N N . LYS A 1 88 ? -5.885 -3.288 -1.008 1.00 96.00 88 LYS A N 1
ATOM 740 C CA . LYS A 1 88 ? -6.998 -2.633 -0.322 1.00 96.00 88 LYS A CA 1
ATOM 741 C C . LYS A 1 88 ? -7.544 -3.541 0.766 1.00 96.00 88 LYS A C 1
ATOM 743 O O . LYS A 1 88 ? -7.866 -4.697 0.513 1.00 96.00 88 LYS A O 1
ATOM 748 N N . ARG A 1 89 ? -7.659 -3.013 1.980 1.00 94.06 89 ARG A N 1
ATOM 749 C CA . ARG A 1 89 ? -8.204 -3.726 3.129 1.00 94.06 89 ARG A CA 1
ATOM 750 C C . ARG A 1 89 ? -9.676 -4.037 2.903 1.00 94.06 89 ARG A C 1
ATOM 752 O O . ARG A 1 89 ? -10.452 -3.152 2.545 1.00 94.06 89 ARG A O 1
ATOM 759 N N . LEU A 1 90 ? -10.049 -5.274 3.197 1.00 92.06 90 LEU A N 1
ATOM 760 C CA . LEU A 1 90 ? -11.431 -5.718 3.187 1.00 92.06 90 LEU A CA 1
ATOM 761 C C . LEU A 1 90 ? -12.139 -5.317 4.491 1.00 92.06 90 LEU A C 1
ATOM 763 O O . LEU A 1 90 ? -11.603 -5.544 5.595 1.00 92.06 90 LEU A O 1
ATOM 767 N N . PRO A 1 91 ? -13.344 -4.728 4.398 1.00 86.06 91 PRO A N 1
ATOM 768 C CA . PRO A 1 91 ? -14.190 -4.504 5.559 1.00 86.06 91 PRO A CA 1
ATOM 769 C C . PRO A 1 91 ? -14.641 -5.843 6.151 1.00 86.06 91 PRO A C 1
ATOM 771 O O . PRO A 1 91 ? -14.679 -6.862 5.469 1.00 86.06 91 PRO A O 1
ATOM 774 N N . ALA A 1 92 ? -14.991 -5.850 7.439 1.00 78.44 92 ALA A N 1
ATOM 775 C CA . ALA A 1 92 ? -15.321 -7.080 8.163 1.00 78.44 92 ALA A CA 1
ATOM 776 C C . ALA A 1 92 ? -16.452 -7.898 7.510 1.00 78.44 92 ALA A C 1
ATOM 778 O O . ALA A 1 92 ? -16.378 -9.120 7.490 1.00 78.44 92 ALA A O 1
ATOM 779 N N . ALA A 1 93 ? -17.447 -7.228 6.921 1.00 70.94 93 ALA A N 1
ATOM 780 C CA . ALA A 1 93 ? -18.559 -7.878 6.228 1.00 70.94 93 ALA A CA 1
ATOM 781 C C . ALA A 1 93 ? -18.121 -8.689 4.995 1.00 70.94 93 ALA A C 1
ATOM 783 O O . ALA A 1 93 ? -18.742 -9.694 4.679 1.00 70.94 93 ALA A O 1
ATOM 784 N N . GLU A 1 94 ? -17.043 -8.282 4.321 1.00 67.50 94 GLU A N 1
ATOM 785 C CA . GLU A 1 94 ? -16.537 -8.965 3.123 1.00 67.50 94 GLU A CA 1
ATOM 786 C C . GLU A 1 94 ? -15.615 -10.146 3.470 1.00 67.50 94 GLU A C 1
ATOM 788 O O . GLU A 1 94 ? -15.364 -10.986 2.617 1.00 67.50 94 GLU A O 1
ATOM 793 N N . ARG A 1 95 ? -15.157 -10.260 4.728 1.00 64.62 95 ARG A N 1
ATOM 794 C CA . ARG A 1 95 ? -14.323 -11.383 5.205 1.00 64.62 95 ARG A CA 1
ATOM 795 C C . ARG A 1 95 ? -15.120 -12.676 5.391 1.00 64.62 95 ARG A C 1
ATOM 797 O O . ARG A 1 95 ? -14.565 -13.757 5.270 1.00 64.62 95 ARG A O 1
ATOM 804 N N . LEU A 1 96 ? -16.413 -12.556 5.696 1.00 56.59 96 LEU A N 1
ATOM 805 C CA . LEU A 1 96 ? -17.301 -13.687 5.992 1.00 56.59 96 LEU A CA 1
ATOM 806 C C . LEU A 1 96 ? -17.768 -14.430 4.734 1.00 56.59 96 LEU A C 1
ATOM 808 O O . LEU A 1 96 ? -18.223 -15.562 4.834 1.00 56.59 96 LEU A O 1
ATOM 812 N N . ASN A 1 97 ? -17.623 -13.818 3.558 1.00 54.56 97 ASN A N 1
ATOM 813 C CA . ASN A 1 97 ? -18.001 -14.438 2.288 1.00 54.56 97 ASN A CA 1
ATOM 814 C C . ASN A 1 97 ? -16.950 -15.444 1.781 1.00 54.56 97 ASN A C 1
ATOM 816 O O . ASN A 1 97 ? -17.196 -16.124 0.791 1.00 54.56 97 ASN A O 1
ATOM 820 N N . GLU A 1 98 ? -15.784 -15.532 2.431 1.00 55.16 98 GLU A N 1
ATOM 821 C CA . GLU A 1 98 ? -14.687 -16.433 2.043 1.00 55.16 98 GLU A CA 1
ATOM 822 C C . GLU A 1 98 ? -14.503 -17.617 3.010 1.00 55.16 98 GLU A C 1
ATOM 824 O O . GLU A 1 98 ? -13.762 -18.545 2.699 1.00 55.16 98 GLU A O 1
ATOM 829 N N . GLU A 1 99 ? -15.194 -17.630 4.160 1.00 48.19 99 GLU A N 1
ATOM 830 C CA . GLU A 1 99 ? -15.261 -18.810 5.043 1.00 48.19 99 GLU A CA 1
ATOM 831 C C . GLU A 1 99 ? -16.352 -19.808 4.624 1.00 48.19 99 GLU A C 1
ATOM 833 O O . GLU A 1 99 ? -16.389 -20.931 5.125 1.00 48.19 99 GLU A O 1
ATOM 838 N N . THR A 1 100 ? -17.203 -19.456 3.659 1.00 33.94 100 THR A N 1
ATOM 839 C CA . THR A 1 100 ? -17.991 -20.449 2.928 1.00 33.94 100 THR A CA 1
ATOM 840 C C . THR A 1 100 ? -17.139 -20.980 1.777 1.00 33.94 100 THR A C 1
ATOM 842 O O . THR A 1 100 ? -16.737 -20.179 0.926 1.00 33.94 100 THR A O 1
ATOM 845 N N . PRO A 1 101 ? -16.871 -22.300 1.696 1.00 39.44 101 PRO A N 1
ATOM 846 C CA . PRO A 1 101 ? -16.464 -22.902 0.435 1.00 39.44 101 PRO A CA 1
ATOM 847 C C . PRO A 1 101 ? -17.449 -22.412 -0.617 1.00 39.44 101 PRO A C 1
ATOM 849 O O . PRO A 1 101 ? -18.654 -22.430 -0.369 1.00 39.44 101 PRO A O 1
ATOM 852 N N . VAL A 1 102 ? -16.931 -21.912 -1.734 1.00 41.94 102 VAL A N 1
ATOM 853 C CA . VAL A 1 102 ? -17.731 -21.470 -2.873 1.00 41.94 102 VAL A CA 1
ATOM 854 C C . VAL A 1 102 ? -18.727 -22.589 -3.171 1.00 41.94 102 VAL A C 1
ATOM 856 O O . VAL A 1 102 ? -18.335 -23.668 -3.609 1.00 41.94 102 VAL A O 1
ATOM 859 N N . GLU A 1 103 ? -20.001 -22.372 -2.849 1.00 42.56 103 GLU A N 1
ATOM 860 C CA . GLU A 1 103 ? -21.077 -23.267 -3.247 1.00 42.56 103 GLU A CA 1
ATOM 861 C C . GLU A 1 103 ? -21.236 -23.110 -4.762 1.00 42.56 103 GLU A C 1
ATOM 863 O O . GLU A 1 103 ? -22.124 -22.414 -5.250 1.00 42.56 103 GLU A O 1
ATOM 868 N N . GLU A 1 104 ? -20.372 -23.786 -5.525 1.00 40.12 104 GLU A N 1
ATOM 869 C CA . GLU A 1 104 ? -20.626 -24.106 -6.935 1.00 40.12 104 GLU A CA 1
ATOM 870 C C . GLU A 1 104 ? -21.946 -24.897 -7.087 1.00 40.12 104 GLU A C 1
ATOM 872 O O . GLU A 1 104 ? -22.523 -24.934 -8.166 1.00 40.12 104 GLU A O 1
ATOM 877 N N . HIS A 1 105 ? -22.500 -25.441 -5.996 1.00 47.91 105 HIS A N 1
ATOM 878 C CA . HIS A 1 105 ? -23.719 -26.248 -5.991 1.00 47.91 105 HIS A CA 1
ATOM 879 C C . HIS A 1 105 ? -25.053 -25.479 -6.108 1.00 47.91 105 HIS A C 1
ATOM 881 O O . HIS A 1 105 ? -26.042 -26.090 -6.502 1.00 47.91 105 HIS A O 1
ATOM 887 N N . ILE A 1 106 ? -25.137 -24.166 -5.830 1.00 50.38 106 ILE A N 1
ATOM 888 C CA . ILE A 1 106 ? -26.447 -23.462 -5.892 1.00 50.38 106 ILE A CA 1
ATOM 889 C C . ILE A 1 106 ? -26.859 -23.109 -7.335 1.00 50.38 106 ILE A C 1
ATOM 891 O O . ILE A 1 1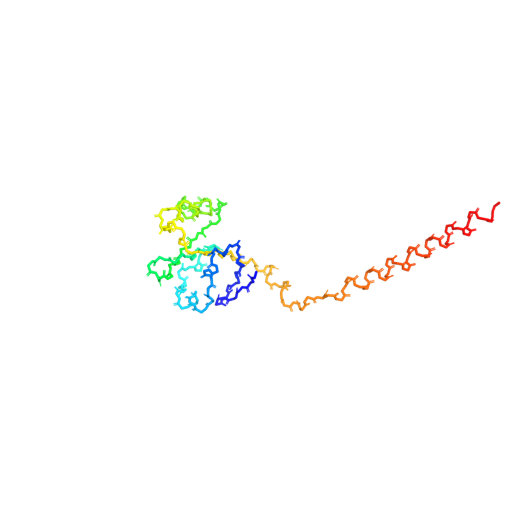06 ? -28.046 -22.921 -7.621 1.00 50.38 106 ILE A O 1
ATOM 895 N N . ALA A 1 107 ? -25.903 -23.007 -8.263 1.00 49.59 107 ALA A N 1
ATOM 896 C CA . ALA A 1 107 ? -26.221 -22.718 -9.661 1.00 49.59 107 ALA A CA 1
ATOM 897 C C . ALA A 1 107 ? -26.991 -23.879 -10.314 1.00 49.59 107 ALA A C 1
ATOM 899 O O . ALA A 1 107 ? -27.977 -23.625 -11.003 1.00 49.59 107 ALA A O 1
ATOM 900 N N . ASP A 1 108 ? -26.601 -25.122 -10.027 1.00 51.69 108 ASP A N 1
ATOM 901 C CA . ASP A 1 108 ? -27.221 -26.312 -10.615 1.00 51.69 108 ASP A CA 1
ATOM 902 C C . ASP A 1 108 ? -28.651 -26.535 -10.091 1.00 51.69 108 ASP A C 1
ATOM 904 O O . ASP A 1 108 ? -29.577 -26.661 -10.894 1.00 51.69 108 ASP A O 1
ATOM 908 N N . GLU A 1 109 ? -28.883 -26.440 -8.774 1.00 56.06 109 GLU A N 1
ATOM 909 C CA . GLU A 1 109 ? -30.233 -26.604 -8.200 1.00 56.06 109 GLU A CA 1
ATOM 910 C C . GLU A 1 109 ? -31.220 -25.541 -8.704 1.00 56.06 109 GLU A C 1
ATOM 912 O O . GLU A 1 109 ? -32.380 -25.835 -8.999 1.00 56.06 109 GLU A O 1
ATOM 917 N N . ARG A 1 110 ? -30.786 -24.279 -8.833 1.00 58.31 110 ARG A N 1
ATOM 918 C CA . ARG A 1 110 ? -31.668 -23.217 -9.342 1.00 58.31 110 ARG A CA 1
ATOM 919 C C . ARG A 1 110 ? -32.000 -23.404 -10.817 1.00 58.31 110 ARG A C 1
ATOM 921 O O . ARG A 1 110 ? -33.101 -23.038 -11.221 1.00 58.31 110 ARG A O 1
ATOM 928 N N . VAL A 1 111 ? -31.078 -23.941 -11.614 1.00 59.66 111 VAL A N 1
ATOM 929 C CA . VAL A 1 111 ? -31.310 -24.189 -13.042 1.00 59.66 111 VAL A CA 1
ATOM 930 C C . VAL A 1 111 ? -32.254 -25.375 -13.242 1.00 59.66 111 VAL A C 1
ATOM 932 O O . VAL A 1 111 ? -33.163 -25.250 -14.059 1.00 59.66 111 VAL A O 1
ATOM 935 N N . GLU A 1 112 ? -32.129 -26.457 -12.464 1.00 63.88 112 GLU A N 1
ATOM 936 C CA . GLU A 1 112 ? -33.079 -27.583 -12.500 1.00 63.88 112 GLU A CA 1
ATOM 937 C C . GLU A 1 112 ? -34.491 -27.153 -12.084 1.00 63.88 112 GLU A C 1
ATOM 939 O O . GLU A 1 112 ? -35.445 -27.393 -12.822 1.00 63.88 112 GLU A O 1
ATOM 944 N N . ILE A 1 113 ? -34.630 -26.406 -10.982 1.00 64.50 113 ILE A N 1
ATOM 945 C CA . ILE A 1 113 ? -35.940 -25.910 -10.528 1.00 64.50 113 ILE A CA 1
ATOM 946 C C . ILE A 1 113 ? -36.576 -24.971 -11.568 1.00 64.50 113 ILE A C 1
ATOM 948 O O . ILE A 1 113 ? -37.788 -25.011 -11.787 1.00 64.50 113 ILE A O 1
ATOM 952 N N . ILE A 1 114 ? -35.783 -24.113 -12.223 1.00 68.62 114 ILE A N 1
ATOM 953 C CA . ILE A 1 114 ? -36.289 -23.235 -13.289 1.00 68.62 114 ILE A CA 1
ATOM 954 C C . ILE A 1 114 ? -36.693 -24.061 -14.515 1.00 68.62 114 ILE A C 1
ATOM 956 O O . ILE A 1 114 ? -37.758 -23.798 -15.072 1.00 68.62 114 ILE A O 1
ATOM 960 N N . ALA A 1 115 ? -35.895 -25.055 -14.916 1.00 67.88 115 ALA A N 1
ATOM 961 C CA . ALA A 1 115 ? -36.202 -25.929 -16.047 1.00 67.88 115 ALA A CA 1
ATOM 962 C C . ALA A 1 115 ? -37.525 -26.682 -15.827 1.00 67.88 115 ALA A C 1
ATOM 964 O O . ALA A 1 115 ? -38.426 -26.587 -16.665 1.00 67.88 115 ALA A O 1
ATOM 965 N N . GLU A 1 116 ? -37.702 -27.305 -14.658 1.00 69.12 116 GLU A N 1
ATOM 966 C CA . GLU A 1 116 ? -38.929 -28.021 -14.288 1.00 69.12 116 GLU A CA 1
ATOM 967 C C . GLU A 1 116 ? -40.161 -27.103 -14.287 1.00 69.12 116 GLU A C 1
ATOM 969 O O . GLU A 1 116 ? -41.202 -27.443 -14.854 1.00 69.12 116 GLU A O 1
ATOM 974 N N . GLN A 1 117 ? -40.041 -25.890 -13.734 1.00 72.38 117 GLN A N 1
ATOM 975 C CA . GLN A 1 117 ? -41.140 -24.919 -13.736 1.00 72.38 117 GLN A CA 1
ATOM 976 C C . GLN A 1 117 ? -41.474 -24.403 -15.141 1.00 72.38 117 GLN A C 1
ATOM 978 O O . GLN A 1 117 ? -42.643 -24.134 -15.444 1.00 72.38 117 GLN A O 1
ATOM 983 N N . THR A 1 118 ? -40.476 -24.245 -16.017 1.00 67.12 118 THR A N 1
ATOM 984 C CA . THR A 1 118 ? -40.713 -23.816 -17.402 1.00 67.12 118 THR A CA 1
ATOM 985 C C . THR A 1 118 ? -41.384 -24.901 -18.239 1.00 67.12 118 THR A C 1
ATOM 987 O O . THR A 1 118 ? -42.295 -24.580 -19.010 1.00 67.12 118 THR A O 1
ATOM 990 N N . ASP A 1 119 ? -41.020 -26.167 -18.028 1.00 67.00 119 ASP A N 1
ATOM 991 C CA . ASP A 1 119 ? -41.636 -27.313 -18.699 1.00 67.00 119 ASP A CA 1
ATOM 992 C C . ASP A 1 119 ? -43.077 -27.537 -18.222 1.00 67.00 119 ASP A C 1
ATOM 994 O O . ASP A 1 119 ? -43.983 -27.725 -19.042 1.00 67.00 119 ASP A O 1
ATOM 998 N N . GLU A 1 120 ? -43.348 -27.412 -16.918 1.00 70.25 120 GLU A N 1
ATOM 999 C CA . GLU A 1 120 ? -44.721 -27.413 -16.403 1.00 70.25 120 GLU A CA 1
ATOM 1000 C C . GLU A 1 120 ? -45.547 -26.259 -16.982 1.00 70.25 120 GLU A C 1
ATOM 1002 O O . GLU A 1 120 ? -46.686 -26.459 -17.416 1.00 70.25 120 GLU A O 1
ATOM 1007 N N . LEU A 1 121 ? -45.003 -25.040 -17.039 1.00 66.56 121 LEU A N 1
ATOM 1008 C CA . LEU A 1 121 ? -45.725 -23.884 -17.575 1.00 66.56 121 LEU A CA 1
ATOM 1009 C C . LEU A 1 121 ? -46.052 -24.050 -19.067 1.00 66.56 121 LEU A C 1
ATOM 1011 O O . LEU A 1 121 ? -47.143 -23.661 -19.500 1.00 66.56 121 LEU A O 1
ATOM 1015 N N . TYR A 1 122 ? -45.140 -24.630 -19.850 1.00 57.25 122 TYR A N 1
ATOM 1016 C CA . TYR A 1 122 ? -45.344 -24.901 -21.272 1.00 57.25 122 TYR A CA 1
ATOM 1017 C C . TYR A 1 122 ? -46.393 -25.999 -21.496 1.00 57.25 122 TYR A C 1
ATOM 1019 O O . TYR A 1 122 ? -47.340 -25.801 -22.266 1.00 57.25 122 TYR A O 1
ATOM 1027 N N . ASN A 1 123 ? -46.312 -27.107 -20.756 1.00 65.56 123 ASN A N 1
ATOM 1028 C CA . ASN A 1 123 ? -47.283 -28.201 -20.838 1.00 65.56 123 ASN A CA 1
ATOM 1029 C C . ASN A 1 123 ? -48.694 -27.747 -20.419 1.00 65.56 123 ASN A C 1
ATOM 1031 O O . ASN A 1 123 ? -49.684 -28.034 -21.101 1.00 65.56 123 ASN A O 1
ATOM 1035 N N . ASN A 1 124 ? -48.788 -26.933 -19.364 1.00 64.38 124 ASN A N 1
ATOM 1036 C CA . ASN A 1 124 ? -50.053 -26.393 -18.865 1.00 64.38 124 ASN A CA 1
ATOM 1037 C C . ASN A 1 124 ? -50.659 -25.314 -19.781 1.00 64.38 124 ASN A C 1
ATOM 1039 O O . ASN A 1 124 ? -51.888 -25.205 -19.871 1.00 64.38 124 ASN A O 1
ATOM 1043 N N . LYS A 1 125 ? -49.832 -24.516 -20.477 1.00 59.56 125 LYS A N 1
ATOM 1044 C CA . LYS A 1 125 ? -50.306 -23.560 -21.496 1.00 59.56 125 LYS A CA 1
ATOM 1045 C C . LYS A 1 125 ? -50.827 -24.269 -22.744 1.00 59.56 125 LYS A C 1
ATOM 1047 O O . LYS A 1 125 ? -51.889 -23.899 -23.239 1.00 59.56 125 LYS A O 1
ATOM 1052 N N . THR A 1 126 ? -50.128 -25.299 -23.217 1.00 57.69 126 THR A N 1
ATOM 1053 C CA . THR A 1 126 ? -50.457 -25.976 -24.483 1.00 57.69 126 THR A CA 1
ATOM 1054 C C . THR A 1 126 ? -51.769 -26.766 -24.386 1.00 57.69 126 THR A C 1
ATOM 1056 O O . THR A 1 126 ? -52.610 -26.676 -25.279 1.00 57.69 126 THR A O 1
ATOM 1059 N N . LEU A 1 127 ? -52.023 -27.448 -23.260 1.00 52.41 127 LEU A N 1
ATOM 1060 C CA . LEU A 1 127 ? -53.266 -28.206 -23.040 1.00 52.41 127 LEU A CA 1
ATOM 1061 C C . LEU A 1 127 ? -54.511 -27.317 -22.884 1.00 52.41 127 LEU A C 1
ATOM 1063 O O . LEU A 1 127 ? -55.581 -27.656 -23.389 1.00 52.41 127 LEU A O 1
ATOM 1067 N N . LYS A 1 128 ? -54.388 -26.149 -22.237 1.00 53.91 128 LYS A N 1
ATOM 1068 C CA . LYS A 1 128 ? -55.514 -25.207 -22.078 1.00 53.91 128 LYS A CA 1
ATOM 1069 C C . LYS A 1 128 ? -55.884 -24.475 -23.368 1.00 53.91 128 LYS A C 1
ATOM 1071 O O . LYS A 1 128 ? -56.993 -23.958 -23.466 1.00 53.91 128 LYS A O 1
ATOM 1076 N N . GLN A 1 129 ? -54.978 -24.433 -24.342 1.00 56.22 129 GLN A N 1
ATOM 1077 C CA . GLN A 1 129 ? -55.20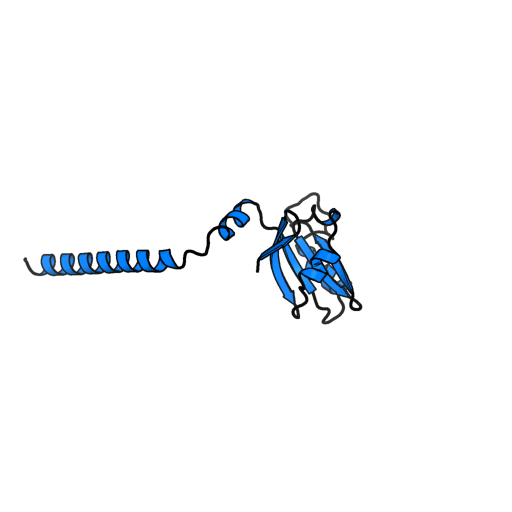5 -23.784 -25.632 1.00 56.22 129 GLN A CA 1
ATOM 1078 C C . GLN A 1 129 ? -55.773 -24.747 -26.692 1.00 56.22 129 GLN A C 1
ATOM 1080 O O . GLN A 1 129 ? -56.341 -24.281 -27.673 1.00 56.22 129 GLN A O 1
ATOM 1085 N N . PHE A 1 130 ? -55.686 -26.066 -26.464 1.00 51.00 130 PHE A N 1
ATOM 1086 C CA . PHE A 1 130 ? -56.222 -27.115 -27.346 1.00 51.00 130 PHE A CA 1
ATOM 1087 C C . PHE A 1 130 ? -57.603 -27.671 -26.939 1.00 51.00 130 PHE A C 1
ATOM 1089 O O . PHE A 1 130 ? -58.218 -28.380 -27.729 1.00 51.00 130 PHE A O 1
ATOM 1096 N N . LEU A 1 131 ? -58.111 -27.360 -25.740 1.00 49.19 131 LEU A N 1
ATOM 1097 C CA . LEU A 1 131 ? -59.422 -27.822 -25.244 1.00 49.19 131 LEU A CA 1
ATOM 1098 C C . LEU A 1 131 ? -60.495 -26.714 -25.215 1.00 49.19 131 LEU A C 1
ATOM 1100 O O . LEU A 1 131 ? -61.268 -26.615 -24.261 1.00 49.19 131 LEU A O 1
ATOM 1104 N N . LYS A 1 132 ? -60.564 -25.881 -26.257 1.00 48.16 132 LYS A N 1
ATOM 1105 C CA . LYS A 1 132 ? -61.673 -24.941 -26.466 1.00 48.16 132 LYS A CA 1
ATOM 1106 C C . LYS A 1 132 ? -62.239 -25.048 -27.871 1.00 48.16 132 LYS A C 1
ATOM 1108 O O . LYS A 1 132 ? -61.421 -25.113 -28.810 1.00 48.16 132 LYS A O 1
#

Radius of gyration: 24.46 Å; chains: 1; bounding box: 78×43×40 Å

pLDDT: mean 81.88, std 17.6, range [33.94, 98.12]